Protein AF-A0A2D4LQT6-F1 (afdb_monomer_lite)

Sequence (122 aa):
MREKLIRLQSLYIDQFKRLQHLLKEKKRRYLHSRKVEHEAIGSSLLTGPEGLMPKERENLKRLKYLRRYRQRYGVEALLHRQLKERRMLATEGAGQQAHTTRSSQRCLAFVDDVRCSNQSLP

Secondary structure (DSSP, 8-state):
-HHHHHHHHHHHHHHHHHHHHHHHHHHHHHHHHHHHHHHHH-HHHHSGGGGS-HHHHHHHHHHHHHHHTT---THHHHHHHHHHHHHHHHHTT--S-SSSS-S--B---EETTEEP-SBPP-

InterPro domains:
  IPR026316 KAT8 regulatory NSL complex subunit 2 [PTHR13453] (1-122)

pLDDT: mean 76.96, std 15.35, range [47.66, 98.12]

Structure (mmCIF, N/CA/C/O backbone):
data_AF-A0A2D4LQT6-F1
#
_entry.id   AF-A0A2D4LQT6-F1
#
loop_
_atom_site.group_PDB
_atom_site.id
_atom_site.type_symbol
_atom_site.label_atom_id
_atom_site.label_alt_id
_atom_site.label_comp_id
_atom_site.label_asym_id
_atom_site.label_entity_id
_atom_site.label_seq_id
_atom_site.pdbx_PDB_ins_code
_atom_site.Cartn_x
_atom_site.Cartn_y
_atom_site.Cartn_z
_atom_site.occupancy
_atom_site.B_iso_or_equiv
_atom_site.auth_seq_id
_atom_site.auth_comp_id
_atom_site.auth_asym_id
_atom_site.auth_atom_id
_atom_site.pdbx_PDB_model_num
ATOM 1 N N . MET A 1 1 ? -33.691 6.633 46.416 1.00 70.19 1 MET A N 1
ATOM 2 C CA . MET A 1 1 ? -32.878 7.601 45.630 1.00 70.19 1 MET A CA 1
ATOM 3 C C . MET A 1 1 ? -31.511 7.029 45.236 1.00 70.19 1 MET A C 1
ATOM 5 O O . MET A 1 1 ? -31.153 7.102 44.068 1.00 70.19 1 MET A O 1
ATOM 9 N N . ARG A 1 2 ? -30.794 6.387 46.171 1.00 85.62 2 ARG A N 1
ATOM 10 C CA . ARG A 1 2 ? -29.467 5.771 45.973 1.00 85.62 2 ARG A CA 1
ATOM 11 C C . ARG A 1 2 ? -29.396 4.734 44.838 1.00 85.62 2 ARG A C 1
ATOM 13 O O . ARG A 1 2 ? -28.500 4.799 44.010 1.00 85.62 2 ARG A O 1
ATOM 20 N N . GLU A 1 3 ? -30.383 3.846 44.737 1.00 91.25 3 GLU A N 1
ATOM 21 C CA . GLU A 1 3 ? -30.443 2.812 43.685 1.00 91.25 3 GLU A CA 1
ATOM 22 C C . GLU A 1 3 ? -30.598 3.383 42.272 1.00 91.25 3 GLU A C 1
ATOM 24 O O . GLU A 1 3 ? -29.981 2.889 41.332 1.00 91.25 3 GLU A O 1
ATOM 29 N N . LYS A 1 4 ? -31.381 4.461 42.112 1.00 92.44 4 LYS A N 1
ATOM 30 C CA . LYS A 1 4 ? -31.547 5.139 40.816 1.00 92.44 4 LYS A CA 1
ATOM 31 C C . LYS A 1 4 ? -30.219 5.731 40.333 1.00 92.44 4 LYS A C 1
ATOM 33 O O . LYS A 1 4 ? -29.911 5.649 39.148 1.00 92.44 4 LYS A O 1
ATOM 38 N N . LEU A 1 5 ? -29.419 6.266 41.257 1.00 94.88 5 LEU A N 1
ATOM 39 C CA . LEU A 1 5 ? -28.095 6.815 40.965 1.00 94.88 5 LEU A CA 1
ATOM 40 C C . LEU A 1 5 ? -27.098 5.715 40.566 1.00 94.88 5 LEU A C 1
ATOM 42 O O . LEU A 1 5 ? -26.402 5.852 39.565 1.00 94.88 5 LEU A O 1
ATOM 46 N N . ILE A 1 6 ? -27.083 4.602 41.307 1.00 94.44 6 ILE A N 1
ATOM 47 C CA . ILE A 1 6 ? -26.237 3.434 41.009 1.00 94.44 6 ILE A CA 1
ATOM 48 C C . ILE A 1 6 ? -26.592 2.855 39.634 1.00 94.44 6 ILE A C 1
ATOM 50 O O . ILE A 1 6 ? -25.709 2.570 38.827 1.00 94.44 6 ILE A O 1
ATOM 54 N N . ARG A 1 7 ? -27.889 2.745 39.324 1.00 95.75 7 ARG A N 1
ATOM 55 C CA . ARG A 1 7 ? -28.357 2.268 38.020 1.00 95.75 7 ARG A CA 1
ATOM 56 C C . ARG A 1 7 ? -27.907 3.191 36.888 1.00 95.75 7 ARG A C 1
ATOM 58 O O . ARG A 1 7 ? -27.397 2.704 35.883 1.00 95.75 7 ARG A O 1
ATOM 65 N N . LEU A 1 8 ? -28.013 4.507 37.064 1.00 95.94 8 LEU A N 1
ATOM 66 C CA . LEU A 1 8 ? -27.518 5.471 36.081 1.00 95.94 8 LEU A CA 1
ATOM 67 C C . LEU A 1 8 ? -26.000 5.349 35.867 1.00 95.94 8 LEU A C 1
ATOM 69 O O . LEU A 1 8 ? -25.547 5.302 34.725 1.00 95.94 8 LEU A O 1
ATOM 73 N N . GLN A 1 9 ? -25.223 5.235 36.948 1.00 95.94 9 GLN A N 1
ATOM 74 C CA . GLN A 1 9 ? -23.774 5.032 36.872 1.00 95.94 9 GLN A CA 1
ATOM 75 C C . GLN A 1 9 ? -23.417 3.743 36.123 1.00 95.94 9 GLN A C 1
ATOM 77 O O . GLN A 1 9 ? -22.560 3.772 35.242 1.00 95.94 9 GLN A O 1
ATOM 82 N N . SER A 1 10 ? -24.102 2.631 36.413 1.00 96.44 10 SER A N 1
ATOM 83 C CA . SER A 1 10 ? -23.868 1.355 35.725 1.00 96.44 10 SER A CA 1
ATOM 84 C C . SER A 1 10 ? -24.138 1.443 34.218 1.00 96.44 10 SER A C 1
ATOM 86 O O . SER A 1 10 ? -23.296 1.030 33.423 1.00 96.44 10 SER A O 1
ATOM 88 N N . LEU A 1 11 ? -25.236 2.095 33.814 1.00 96.69 11 LEU A N 1
ATOM 89 C CA . LEU A 1 11 ? -25.561 2.316 32.403 1.00 96.69 11 LEU A CA 1
ATOM 90 C C . LEU A 1 11 ? -24.488 3.152 31.697 1.00 96.69 11 LEU A C 1
ATOM 92 O O . LEU A 1 11 ? -24.121 2.854 30.562 1.00 96.69 11 LEU A O 1
ATOM 96 N N . TYR A 1 12 ? -23.958 4.177 32.366 1.00 97.19 12 TYR A N 1
ATOM 97 C CA . TYR A 1 12 ? -22.908 5.024 31.801 1.00 97.19 12 TYR A CA 1
ATOM 98 C C . TYR A 1 12 ? -21.585 4.266 31.628 1.00 97.19 12 TYR A C 1
ATOM 100 O O . TYR A 1 12 ? -20.928 4.372 30.590 1.00 97.19 12 TYR A O 1
ATOM 108 N N . ILE A 1 13 ? -21.223 3.441 32.616 1.00 97.19 13 ILE A N 1
ATOM 109 C CA . ILE A 1 13 ? -20.056 2.554 32.546 1.00 97.19 13 ILE A CA 1
ATOM 110 C C . ILE A 1 13 ? -20.192 1.588 31.363 1.00 97.19 13 ILE A C 1
ATOM 112 O O . ILE A 1 13 ? -19.234 1.396 30.611 1.00 97.19 13 ILE A O 1
ATOM 116 N N . ASP A 1 14 ? -21.373 1.012 31.154 1.00 97.88 14 ASP A N 1
ATOM 117 C CA . ASP A 1 14 ? -21.605 0.070 30.060 1.00 97.88 14 ASP A CA 1
ATOM 118 C C . ASP A 1 14 ? -21.591 0.751 28.686 1.00 97.88 14 ASP A C 1
ATOM 120 O O . ASP A 1 14 ? -21.011 0.210 27.737 1.00 97.88 14 ASP A O 1
ATOM 124 N N . GLN A 1 15 ? -22.119 1.975 28.573 1.00 97.56 15 GLN A N 1
ATOM 125 C CA . GLN A 1 15 ? -21.966 2.772 27.353 1.00 97.56 15 GLN A CA 1
ATOM 126 C C . GLN A 1 15 ? -20.494 3.059 27.039 1.00 97.56 15 GLN A C 1
ATOM 128 O O . GLN A 1 15 ? -20.066 2.897 25.891 1.00 97.56 15 GLN A O 1
ATOM 133 N N . PHE A 1 16 ? -19.698 3.423 28.046 1.00 97.44 16 PHE A N 1
ATOM 134 C CA . PHE A 1 16 ? -18.272 3.679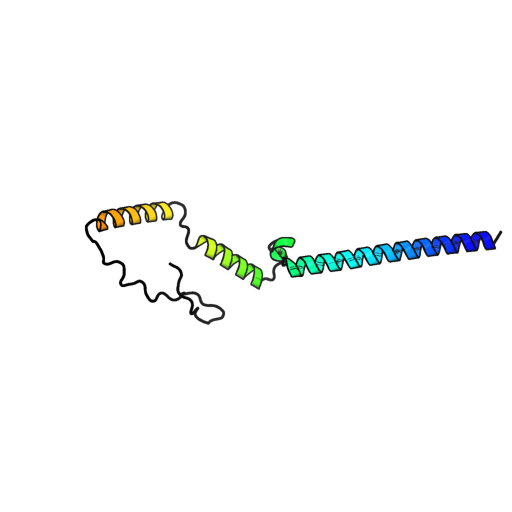 27.864 1.00 97.44 16 PHE A CA 1
ATOM 135 C C . PHE A 1 16 ? -17.507 2.414 27.446 1.00 97.44 16 PHE A C 1
ATOM 137 O O . PHE A 1 16 ? -16.733 2.448 26.486 1.00 97.44 16 PHE A O 1
ATOM 144 N N . LYS A 1 17 ? -17.777 1.267 28.087 1.00 98.00 17 LYS A N 1
ATOM 145 C CA . LYS A 1 17 ? -17.207 -0.035 27.692 1.00 98.00 17 LYS A CA 1
ATOM 146 C C . LYS A 1 17 ? -17.555 -0.389 26.245 1.00 98.00 17 LYS A C 1
ATOM 148 O O . LYS A 1 17 ? -16.681 -0.829 25.493 1.00 98.00 17 LYS A O 1
ATOM 153 N N . ARG A 1 18 ? -18.805 -0.156 25.827 1.00 97.69 18 ARG A N 1
ATOM 154 C CA . ARG A 1 18 ? -19.247 -0.376 24.442 1.00 97.69 18 ARG A CA 1
ATOM 155 C C . ARG A 1 18 ? -18.495 0.520 23.463 1.00 97.69 18 ARG A C 1
ATOM 157 O O . ARG A 1 18 ? -18.027 0.036 22.433 1.00 97.69 18 ARG A O 1
ATOM 164 N N . LEU A 1 19 ? -18.338 1.804 23.783 1.00 97.81 19 LEU A N 1
ATOM 165 C CA . LEU A 1 19 ? -17.577 2.736 22.953 1.00 97.81 19 LEU A CA 1
ATOM 166 C C . LEU A 1 19 ? -16.114 2.292 22.820 1.00 97.81 19 LEU A C 1
ATOM 168 O O . LEU A 1 19 ? -15.573 2.241 21.715 1.00 97.81 19 LEU A O 1
ATOM 172 N N . GLN A 1 20 ? -15.491 1.893 23.928 1.00 97.94 20 GLN A N 1
ATOM 173 C CA . GLN A 1 20 ? -14.120 1.397 23.935 1.00 97.94 20 GLN A CA 1
ATOM 174 C C . GLN A 1 20 ? -13.962 0.133 23.075 1.00 97.94 20 GLN A C 1
ATOM 176 O O . GLN A 1 20 ? -12.986 0.018 22.328 1.00 97.94 20 GLN A O 1
ATOM 181 N N . HIS A 1 21 ? -14.921 -0.797 23.141 1.00 98.12 21 HIS A N 1
ATOM 182 C CA . HIS A 1 21 ? -14.946 -1.982 22.2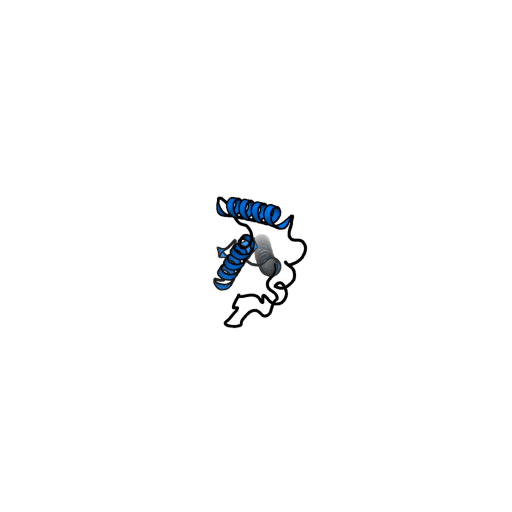84 1.00 98.12 21 HIS A CA 1
ATOM 183 C C . HIS A 1 21 ? -15.004 -1.597 20.801 1.00 98.12 21 HIS A C 1
ATOM 185 O O . HIS A 1 21 ? -14.153 -2.031 20.024 1.00 98.12 21 HIS A O 1
ATOM 191 N N . LEU A 1 22 ? -15.942 -0.722 20.420 1.00 98.12 22 LEU A N 1
ATOM 192 C CA . LEU A 1 22 ? -16.101 -0.259 19.038 1.00 98.12 22 LEU A CA 1
ATOM 193 C C . LEU A 1 22 ? -14.823 0.387 18.491 1.00 98.12 22 LEU A C 1
ATOM 195 O O . LEU A 1 22 ? -14.427 0.106 17.360 1.00 98.12 22 LEU A O 1
ATOM 199 N N . LEU A 1 23 ? -14.147 1.219 19.287 1.00 98.00 23 LEU A N 1
ATOM 200 C CA . LEU A 1 23 ? -12.893 1.857 18.880 1.00 98.00 23 LEU A CA 1
ATOM 201 C C . LEU A 1 23 ? -11.753 0.841 18.721 1.00 98.00 23 LEU A C 1
ATOM 203 O O . LEU A 1 23 ? -11.023 0.889 17.727 1.00 98.00 23 LEU A O 1
ATOM 207 N N . LYS A 1 24 ? -11.619 -0.118 19.647 1.00 98.00 24 LYS A N 1
ATOM 208 C CA . LYS A 1 24 ? -10.633 -1.210 19.535 1.00 98.00 24 LYS A CA 1
ATOM 209 C C . LYS A 1 24 ? -10.877 -2.064 18.294 1.00 98.00 24 LYS A C 1
ATOM 211 O O . LYS A 1 24 ? -9.927 -2.479 17.632 1.00 98.00 24 LYS A O 1
ATOM 216 N N . GLU A 1 25 ? -12.136 -2.328 17.972 1.00 98.00 25 GLU A N 1
ATOM 217 C CA . GLU A 1 25 ? -12.508 -3.136 16.819 1.00 98.00 25 GLU A CA 1
ATOM 218 C C . GLU A 1 25 ? -12.276 -2.400 15.497 1.00 98.00 25 GLU A C 1
ATOM 220 O O . GLU A 1 25 ? -11.671 -2.970 14.589 1.00 98.00 25 GLU A O 1
ATOM 225 N N . LYS A 1 26 ? -12.647 -1.114 15.412 1.00 97.44 26 LYS A N 1
ATOM 226 C CA . LYS A 1 26 ? -12.317 -0.256 14.263 1.00 97.44 26 LYS A CA 1
ATOM 227 C C . LYS A 1 26 ? -10.806 -0.173 14.041 1.00 97.44 26 LYS A C 1
ATOM 229 O O . LYS A 1 26 ? -10.355 -0.343 12.912 1.00 97.44 26 LYS A O 1
ATOM 234 N N . LYS A 1 27 ? -10.016 0.003 15.110 1.00 96.81 27 LYS A N 1
ATOM 235 C CA . LYS A 1 27 ? -8.545 -0.010 15.033 1.00 96.81 27 LYS A CA 1
ATOM 236 C C . LYS A 1 27 ? -8.017 -1.348 14.512 1.00 96.81 27 LYS A C 1
ATOM 238 O O . LYS A 1 27 ? -7.165 -1.350 13.628 1.00 96.81 27 LYS A O 1
ATOM 243 N N . ARG A 1 28 ? -8.516 -2.478 15.034 1.00 97.06 28 ARG A N 1
ATOM 244 C CA . ARG A 1 28 ? -8.125 -3.819 14.559 1.00 97.06 28 ARG A CA 1
ATOM 245 C C . ARG A 1 28 ? -8.417 -3.997 13.073 1.00 97.06 28 ARG A C 1
ATOM 247 O O . ARG A 1 28 ? -7.518 -4.394 12.340 1.00 97.06 28 ARG A O 1
ATOM 254 N N . ARG A 1 29 ? -9.637 -3.667 12.636 1.00 96.75 29 ARG A N 1
ATOM 255 C CA . ARG A 1 29 ? -10.041 -3.765 11.227 1.00 96.75 29 ARG A CA 1
ATOM 256 C C . ARG A 1 29 ? -9.161 -2.901 10.331 1.00 96.75 29 ARG A C 1
ATOM 258 O O . ARG A 1 29 ? -8.624 -3.415 9.365 1.00 96.75 29 ARG A O 1
ATOM 265 N N . TYR A 1 30 ? -8.930 -1.642 10.705 1.00 94.88 30 TYR A N 1
ATOM 266 C CA . TYR A 1 30 ? -8.057 -0.741 9.952 1.00 94.88 30 TYR A CA 1
ATOM 267 C C . TYR A 1 30 ? -6.635 -1.292 9.791 1.00 94.88 30 TYR A C 1
ATOM 269 O O . TYR A 1 30 ? -6.106 -1.326 8.685 1.00 94.88 30 TYR A O 1
ATOM 277 N N . LEU A 1 31 ? -6.016 -1.760 10.880 1.00 93.56 31 LEU A N 1
ATOM 278 C CA . LEU A 1 31 ? -4.663 -2.315 10.818 1.00 93.56 31 LEU A CA 1
ATOM 279 C C . LEU A 1 31 ? -4.600 -3.585 9.967 1.00 93.56 31 LEU A C 1
ATOM 281 O O . LEU A 1 31 ? -3.621 -3.778 9.251 1.00 93.56 31 LEU A O 1
ATOM 285 N N . HIS A 1 32 ? -5.632 -4.428 10.034 1.00 93.56 32 HIS A N 1
ATOM 286 C CA . HIS A 1 32 ? -5.719 -5.625 9.210 1.00 93.56 32 HIS A CA 1
ATOM 287 C C . HIS A 1 32 ? -5.880 -5.276 7.727 1.00 93.56 32 HIS A C 1
ATOM 289 O O . HIS A 1 32 ? -5.071 -5.729 6.926 1.00 93.56 32 HIS A O 1
ATOM 295 N N . SER A 1 33 ? -6.833 -4.409 7.372 1.00 87.75 33 SER A N 1
ATOM 296 C CA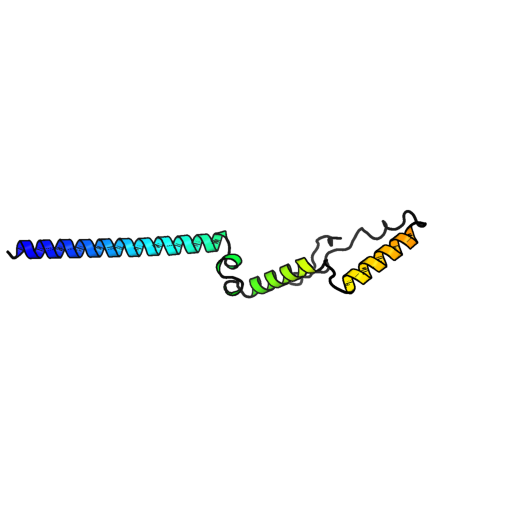 . SER A 1 33 ? -7.016 -3.930 5.996 1.00 87.75 33 SER A CA 1
ATOM 297 C C . SER A 1 33 ? -5.743 -3.289 5.448 1.00 87.75 33 SER A C 1
ATOM 299 O O . SER A 1 33 ? -5.297 -3.661 4.372 1.00 87.75 33 SER A O 1
ATOM 301 N N . ARG A 1 34 ? -5.080 -2.425 6.229 1.00 84.94 34 ARG A N 1
ATOM 302 C CA . ARG A 1 34 ? -3.808 -1.805 5.836 1.00 84.94 34 ARG A CA 1
ATOM 303 C C . ARG A 1 34 ? -2.704 -2.838 5.598 1.00 84.94 34 ARG A C 1
ATOM 305 O O . ARG A 1 34 ? -1.892 -2.669 4.696 1.00 84.94 34 ARG A O 1
ATOM 312 N N . LYS A 1 35 ? -2.644 -3.896 6.415 1.00 85.19 35 LYS A N 1
ATOM 313 C CA . LYS A 1 35 ? -1.678 -4.989 6.232 1.00 85.19 35 LYS A CA 1
ATOM 314 C C . LYS A 1 35 ? -1.971 -5.770 4.951 1.00 85.19 35 LYS A C 1
ATOM 316 O O . LYS A 1 35 ? -1.049 -6.012 4.188 1.00 85.19 35 LYS A O 1
ATOM 321 N N . VAL A 1 36 ? -3.238 -6.104 4.705 1.00 84.88 36 VAL A N 1
ATOM 322 C CA . VAL A 1 36 ? -3.676 -6.821 3.498 1.00 84.88 36 VAL A CA 1
ATOM 323 C C . VAL A 1 36 ? -3.406 -5.997 2.239 1.00 84.88 36 VAL A C 1
ATOM 325 O O . VAL A 1 36 ? -2.852 -6.527 1.286 1.00 84.88 36 VAL A O 1
ATOM 328 N N . GLU A 1 37 ? -3.720 -4.700 2.233 1.00 79.56 37 GLU A N 1
ATOM 329 C CA . GLU A 1 37 ? -3.397 -3.800 1.115 1.00 79.56 37 GLU A CA 1
ATOM 330 C C . GLU A 1 37 ? -1.890 -3.751 0.850 1.00 79.56 37 GLU A C 1
ATOM 332 O O . GLU A 1 37 ? -1.447 -3.828 -0.295 1.00 79.56 37 GLU A O 1
ATOM 337 N N . HIS A 1 38 ? -1.094 -3.678 1.916 1.00 76.38 38 HIS A N 1
ATOM 338 C CA . HIS A 1 38 ? 0.358 -3.676 1.821 1.00 76.38 38 HIS A CA 1
ATOM 339 C C . HIS A 1 38 ? 0.927 -5.012 1.312 1.00 76.38 38 HIS A C 1
ATOM 341 O O . HIS A 1 38 ? 1.891 -5.009 0.553 1.00 76.38 38 HIS A O 1
ATOM 347 N N . GLU A 1 39 ? 0.344 -6.149 1.702 1.00 76.31 39 GLU A N 1
ATOM 348 C CA . GLU A 1 39 ? 0.715 -7.483 1.208 1.00 76.31 39 GLU A CA 1
ATOM 349 C C . GLU A 1 39 ? 0.274 -7.709 -0.248 1.00 76.31 39 GLU A C 1
ATOM 351 O O . GLU A 1 39 ? 1.023 -8.290 -1.027 1.00 76.31 39 GLU A O 1
ATOM 356 N N . ALA A 1 40 ? -0.912 -7.229 -0.634 1.00 73.31 40 ALA A N 1
ATOM 357 C CA . ALA A 1 40 ? -1.494 -7.462 -1.955 1.00 73.31 40 ALA A CA 1
ATOM 358 C C . ALA A 1 40 ? -0.922 -6.544 -3.047 1.00 73.31 40 ALA A C 1
ATOM 360 O O . ALA A 1 40 ? -0.701 -6.982 -4.173 1.00 73.31 40 ALA A O 1
ATOM 361 N N . ILE A 1 41 ? -0.706 -5.264 -2.731 1.00 66.56 41 ILE A N 1
ATOM 362 C CA . ILE A 1 41 ? -0.276 -4.239 -3.698 1.00 66.56 41 ILE A CA 1
ATOM 363 C C . ILE A 1 41 ? 1.244 -3.988 -3.591 1.00 66.56 41 ILE A C 1
ATOM 365 O O . ILE A 1 41 ? 1.875 -3.498 -4.531 1.00 66.56 41 ILE A O 1
ATOM 369 N N . GLY A 1 42 ? 1.858 -4.376 -2.469 1.00 61.38 42 GLY A N 1
ATOM 370 C CA . GLY A 1 42 ? 3.265 -4.134 -2.164 1.00 61.38 42 GLY A CA 1
ATOM 371 C C . GLY A 1 42 ? 3.532 -2.702 -1.686 1.00 61.38 42 GLY A C 1
ATOM 372 O O . GLY A 1 42 ? 2.884 -1.739 -2.107 1.00 61.38 42 GLY A O 1
ATOM 373 N N . SER A 1 43 ? 4.550 -2.529 -0.834 1.00 56.91 43 SER A N 1
ATOM 374 C CA . SER A 1 43 ? 4.966 -1.230 -0.263 1.00 56.91 43 SER A CA 1
ATOM 375 C C . SER A 1 43 ? 5.245 -0.152 -1.313 1.00 56.91 43 SER A C 1
ATOM 377 O O . SER A 1 43 ? 5.115 1.041 -1.041 1.00 56.91 43 SER A O 1
ATOM 379 N N . SER A 1 44 ? 5.626 -0.576 -2.523 1.00 54.03 44 SER A N 1
ATOM 380 C CA . SER A 1 44 ? 6.082 0.296 -3.606 1.00 54.03 44 SER A CA 1
ATOM 381 C C . SER A 1 44 ? 5.021 1.258 -4.137 1.00 54.03 44 SER A C 1
ATOM 383 O O . SER A 1 44 ? 5.385 2.326 -4.631 1.00 54.03 44 SER A O 1
ATOM 385 N N . LEU A 1 45 ? 3.744 0.866 -4.124 1.00 54.59 45 LEU A N 1
ATOM 386 C CA . LEU A 1 45 ? 2.652 1.657 -4.704 1.00 54.59 45 LEU A CA 1
ATOM 387 C C . LEU A 1 45 ? 1.936 2.516 -3.656 1.00 54.59 45 LEU A C 1
ATOM 389 O O . LEU A 1 45 ? 1.418 3.571 -4.005 1.00 54.59 45 LEU A O 1
ATOM 393 N N . LEU A 1 46 ? 1.946 2.097 -2.385 1.00 51.41 46 LEU A N 1
ATOM 394 C CA . LEU A 1 46 ? 1.207 2.761 -1.305 1.00 51.41 46 LEU A CA 1
ATOM 395 C C . LEU A 1 46 ? 2.032 3.829 -0.560 1.00 51.41 46 LEU A C 1
ATOM 397 O O . LEU A 1 46 ? 1.468 4.808 -0.083 1.00 51.41 46 LEU A O 1
ATOM 401 N N . THR A 1 47 ? 3.361 3.672 -0.486 1.00 56.91 47 THR A N 1
ATOM 402 C CA . THR A 1 47 ? 4.259 4.552 0.301 1.00 56.91 47 THR A CA 1
ATOM 403 C C . THR A 1 47 ? 5.287 5.286 -0.574 1.00 56.91 47 THR A C 1
ATOM 405 O O . THR A 1 47 ? 6.171 5.986 -0.081 1.00 56.91 47 THR A O 1
ATOM 408 N N . GLY A 1 48 ? 5.217 5.115 -1.896 1.00 58.94 48 GLY A N 1
ATOM 409 C CA . GLY A 1 48 ? 6.268 5.577 -2.798 1.00 58.94 48 GLY A CA 1
ATOM 410 C C . GLY A 1 48 ? 7.620 4.891 -2.521 1.00 58.94 48 GLY A C 1
ATOM 411 O O . GLY A 1 48 ? 7.691 3.889 -1.805 1.00 58.94 48 GLY A O 1
ATOM 412 N N . PRO A 1 49 ? 8.728 5.398 -3.089 1.00 58.34 49 PRO A N 1
ATOM 413 C CA . PRO A 1 49 ? 10.039 4.762 -2.962 1.00 58.34 49 PRO A CA 1
ATOM 414 C C . PRO A 1 49 ? 10.571 4.707 -1.521 1.00 58.34 49 PRO A C 1
ATOM 416 O O . PRO A 1 49 ? 11.513 3.961 -1.269 1.00 58.34 49 PRO A O 1
ATOM 419 N N . GLU A 1 50 ? 9.985 5.449 -0.577 1.00 59.50 50 GLU A N 1
ATOM 420 C CA . GLU A 1 50 ? 10.419 5.451 0.822 1.00 59.50 50 GLU A CA 1
ATOM 421 C C . GLU A 1 50 ? 10.026 4.182 1.592 1.00 59.50 50 GLU A C 1
ATOM 423 O O . GLU A 1 50 ? 10.769 3.758 2.475 1.00 59.50 50 GLU A O 1
ATOM 428 N N . GLY A 1 51 ? 8.936 3.510 1.212 1.00 59.62 51 GLY A N 1
ATOM 429 C CA . GLY A 1 51 ? 8.510 2.252 1.844 1.00 59.62 51 GLY A CA 1
ATOM 430 C C . GLY A 1 51 ? 9.242 1.002 1.353 1.00 59.62 51 GLY A C 1
ATOM 431 O O . GLY A 1 51 ? 8.997 -0.082 1.868 1.00 59.62 51 GLY A O 1
ATOM 432 N N . LEU A 1 52 ? 10.108 1.137 0.347 1.00 62.84 52 LEU A N 1
ATOM 433 C CA . LEU A 1 52 ? 10.860 0.027 -0.232 1.00 62.84 52 LEU A CA 1
ATOM 434 C C . LEU A 1 52 ? 12.120 -0.272 0.580 1.00 62.84 52 LEU A C 1
ATOM 436 O O . LEU A 1 52 ? 12.864 0.653 0.933 1.00 62.84 52 LEU A O 1
ATOM 440 N N . MET A 1 53 ? 12.420 -1.558 0.764 1.00 69.25 53 MET A N 1
ATOM 441 C CA . MET A 1 53 ? 13.718 -2.005 1.268 1.00 69.25 53 MET A CA 1
ATOM 442 C C . MET A 1 53 ? 14.840 -1.519 0.330 1.00 69.25 53 MET A C 1
ATOM 444 O O . MET A 1 53 ? 14.624 -1.397 -0.879 1.00 69.25 53 MET A O 1
ATOM 448 N N . PRO A 1 54 ? 16.065 -1.267 0.824 1.00 73.69 54 PRO A N 1
ATOM 449 C CA . PRO A 1 54 ? 17.160 -0.742 -0.001 1.00 73.69 54 PRO A CA 1
ATOM 450 C C . PRO A 1 54 ? 17.438 -1.601 -1.249 1.00 73.69 54 PRO A C 1
ATOM 452 O O . PRO A 1 54 ? 17.593 -1.062 -2.344 1.00 73.69 54 PRO A O 1
ATOM 455 N N . LYS A 1 55 ? 17.360 -2.935 -1.120 1.00 75.94 55 LYS A N 1
ATOM 456 C CA . LYS A 1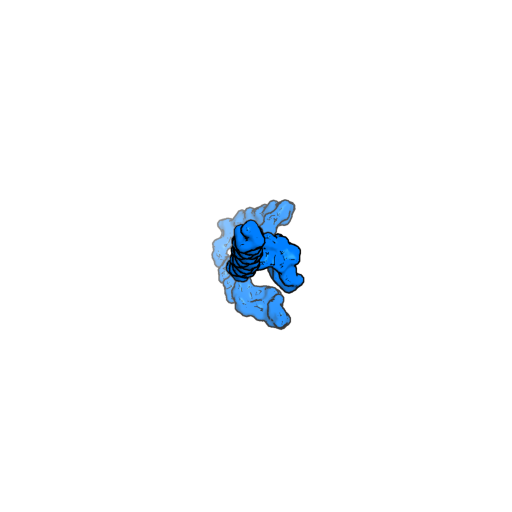 55 ? 17.476 -3.881 -2.245 1.00 75.94 55 LYS A CA 1
ATOM 457 C C . LYS A 1 55 ? 16.360 -3.706 -3.286 1.00 75.94 55 LYS A C 1
ATOM 459 O O . LYS A 1 55 ? 16.603 -3.761 -4.489 1.00 75.94 55 LYS A O 1
ATOM 464 N N . GLU A 1 56 ? 15.132 -3.456 -2.842 1.00 70.81 56 GLU A N 1
ATOM 465 C CA . GLU A 1 56 ? 13.984 -3.236 -3.728 1.00 70.81 56 GLU A CA 1
ATOM 466 C C . GLU A 1 56 ? 14.080 -1.887 -4.449 1.00 70.81 56 GLU A C 1
ATOM 468 O O . GLU A 1 56 ? 13.750 -1.798 -5.633 1.00 70.81 56 GLU A O 1
ATOM 473 N N . ARG A 1 57 ? 14.610 -0.851 -3.781 1.00 74.38 57 ARG A N 1
ATOM 474 C CA . ARG A 1 57 ? 14.900 0.449 -4.408 1.00 74.38 57 ARG A CA 1
ATOM 475 C C . ARG A 1 57 ? 15.924 0.311 -5.529 1.00 74.38 57 ARG A C 1
ATOM 477 O O . ARG A 1 57 ? 15.719 0.861 -6.613 1.00 74.38 57 ARG A O 1
ATOM 484 N N . GLU A 1 58 ? 17.004 -0.430 -5.297 1.00 79.81 58 GLU A N 1
ATOM 485 C CA . GLU A 1 58 ? 18.022 -0.694 -6.318 1.00 79.81 58 GLU A CA 1
ATOM 486 C C . GLU A 1 58 ? 17.460 -1.486 -7.498 1.00 79.81 58 GLU A C 1
ATOM 488 O O . GLU A 1 58 ? 17.680 -1.109 -8.652 1.00 79.81 58 GLU A O 1
ATOM 493 N N . ASN A 1 59 ? 16.669 -2.526 -7.231 1.00 77.62 59 ASN A N 1
ATOM 494 C CA . ASN A 1 59 ? 16.008 -3.313 -8.270 1.00 77.62 59 ASN A CA 1
ATOM 495 C C . ASN A 1 59 ? 15.045 -2.460 -9.108 1.00 77.62 59 ASN A C 1
ATOM 497 O O . ASN A 1 59 ? 15.076 -2.512 -10.339 1.00 77.62 59 ASN A O 1
ATOM 501 N N . LEU A 1 60 ? 14.247 -1.605 -8.466 1.00 76.81 60 LEU A N 1
ATOM 502 C CA . LEU A 1 60 ? 13.345 -0.679 -9.149 1.00 76.81 60 LEU A CA 1
ATOM 503 C C . LEU A 1 60 ? 14.115 0.350 -9.989 1.00 76.81 60 LEU A C 1
ATOM 505 O O . LEU A 1 60 ? 13.704 0.679 -11.105 1.00 76.81 60 LEU A O 1
ATOM 509 N N . LYS A 1 61 ? 15.262 0.829 -9.496 1.00 79.31 61 LYS A N 1
ATOM 510 C CA . LYS A 1 61 ? 16.159 1.718 -10.243 1.00 79.31 61 LYS A CA 1
ATOM 511 C C . LYS A 1 61 ? 16.731 1.013 -11.480 1.00 79.31 61 LYS A C 1
ATOM 513 O O . LYS A 1 61 ? 16.668 1.575 -12.574 1.00 79.31 61 LYS A O 1
ATOM 518 N N . ARG A 1 62 ? 17.201 -0.234 -11.342 1.00 80.00 62 ARG A N 1
ATOM 519 C CA . ARG A 1 62 ? 17.676 -1.077 -12.458 1.00 80.00 62 ARG A CA 1
ATOM 520 C C . ARG A 1 62 ? 16.579 -1.294 -13.504 1.00 80.00 62 ARG A C 1
ATOM 522 O O . ARG A 1 62 ? 16.818 -1.054 -14.684 1.00 80.00 62 ARG A O 1
ATOM 529 N N . LEU A 1 63 ? 15.359 -1.639 -13.086 1.00 76.31 63 LEU A N 1
ATOM 530 C CA . LEU A 1 63 ? 14.210 -1.803 -13.987 1.00 76.31 63 LEU A CA 1
ATOM 531 C C . LEU A 1 63 ? 13.855 -0.507 -14.735 1.00 76.31 63 LEU A C 1
ATOM 533 O O . LEU A 1 63 ? 13.599 -0.538 -15.940 1.00 76.31 63 LEU A O 1
ATOM 537 N N . LYS A 1 64 ? 13.891 0.650 -14.058 1.00 76.69 64 LYS A N 1
ATOM 538 C CA . LYS A 1 64 ? 13.672 1.959 -14.698 1.00 76.69 64 LYS A CA 1
ATOM 539 C C . LYS A 1 64 ? 14.730 2.275 -15.758 1.00 76.69 64 LYS A C 1
ATOM 541 O O . LYS A 1 64 ? 14.371 2.789 -16.819 1.00 76.69 64 LYS A O 1
ATOM 546 N N . TYR A 1 65 ? 16.001 1.956 -15.505 1.00 74.69 65 TYR A N 1
ATOM 547 C CA . TYR A 1 65 ? 17.059 2.106 -16.508 1.00 74.69 65 TYR A CA 1
ATOM 548 C C . TYR A 1 65 ? 16.869 1.152 -17.690 1.00 74.69 65 TYR A C 1
ATOM 550 O O . TYR A 1 65 ? 16.954 1.587 -18.836 1.00 74.69 65 TYR A O 1
ATOM 558 N N . LEU A 1 66 ? 16.524 -0.114 -17.435 1.00 74.19 66 LEU A N 1
ATOM 559 C CA . LEU A 1 66 ? 16.274 -1.106 -18.485 1.00 74.19 66 LEU A CA 1
ATOM 560 C C . LEU A 1 66 ? 15.099 -0.721 -19.392 1.00 74.19 66 LEU A C 1
ATOM 562 O O . LEU A 1 66 ? 15.171 -0.930 -20.600 1.00 74.19 66 LEU A O 1
ATOM 566 N N . ARG A 1 67 ? 14.059 -0.071 -18.850 1.00 69.69 67 ARG A N 1
ATOM 567 C CA . ARG A 1 67 ? 12.946 0.458 -19.656 1.00 69.69 67 ARG A CA 1
ATOM 568 C C . ARG A 1 67 ? 13.408 1.503 -20.681 1.00 69.69 67 ARG A C 1
ATOM 570 O O . ARG A 1 67 ? 12.831 1.587 -21.759 1.00 69.69 67 ARG A O 1
ATOM 577 N N . ARG A 1 68 ? 14.441 2.287 -20.354 1.00 63.66 68 ARG A N 1
ATOM 578 C CA . ARG A 1 68 ? 15.006 3.339 -21.220 1.00 63.66 68 ARG A CA 1
ATOM 579 C C . ARG A 1 68 ? 16.174 2.862 -22.081 1.00 63.66 68 ARG A C 1
ATOM 581 O O . ARG A 1 68 ? 16.493 3.527 -23.054 1.00 63.66 68 ARG A O 1
ATOM 588 N N . TYR A 1 69 ? 16.772 1.715 -21.765 1.00 64.75 69 TYR A N 1
ATOM 589 C CA . TYR A 1 69 ? 18.011 1.216 -22.372 1.00 64.75 69 TYR A CA 1
ATOM 590 C C . TYR A 1 69 ? 17.976 1.118 -23.908 1.00 64.75 69 TYR A C 1
ATOM 592 O O . TYR A 1 69 ? 18.997 1.286 -24.565 1.00 64.75 69 TYR A O 1
ATOM 600 N N . ARG A 1 70 ? 16.799 0.881 -24.499 1.00 63.47 70 ARG A N 1
ATOM 601 C CA . ARG A 1 70 ? 16.631 0.786 -25.961 1.00 63.47 70 ARG A CA 1
ATOM 602 C C . ARG A 1 70 ? 16.187 2.070 -26.640 1.00 63.47 70 ARG A C 1
ATOM 604 O O . ARG A 1 70 ? 16.292 2.174 -27.861 1.00 63.47 70 ARG A O 1
ATOM 611 N N . GLN A 1 71 ? 15.656 3.021 -25.882 1.00 68.44 71 GLN A N 1
ATOM 612 C CA . GLN A 1 71 ? 15.221 4.285 -26.451 1.00 68.44 71 GLN A CA 1
ATOM 613 C C . GLN A 1 71 ? 16.405 5.239 -26.478 1.00 68.44 71 GLN A C 1
ATOM 615 O O . GLN A 1 71 ? 16.926 5.646 -25.443 1.00 68.44 71 GLN A O 1
ATOM 620 N N . ARG A 1 72 ? 16.821 5.591 -27.692 1.00 77.56 72 ARG A N 1
ATOM 621 C CA . ARG A 1 72 ? 17.767 6.681 -27.921 1.00 77.56 72 ARG A CA 1
ATOM 622 C C . ARG A 1 72 ? 16.988 7.986 -27.877 1.00 77.56 72 ARG A C 1
ATOM 624 O O . ARG A 1 72 ? 15.886 8.056 -28.422 1.00 77.56 72 ARG A O 1
ATOM 631 N N . TYR A 1 73 ? 17.564 9.005 -27.255 1.00 78.19 73 TYR A N 1
ATOM 632 C CA . TYR A 1 73 ? 16.949 10.323 -27.115 1.00 78.19 73 TYR A CA 1
ATOM 633 C C . TYR A 1 73 ? 17.899 11.410 -27.612 1.00 78.19 73 TYR A C 1
ATOM 635 O O . TYR A 1 73 ? 19.112 11.216 -27.668 1.00 78.19 73 TYR A O 1
ATOM 643 N N . GLY A 1 74 ? 17.337 12.560 -27.985 1.00 84.44 74 GLY A N 1
ATOM 644 C CA . GLY A 1 74 ? 18.115 13.710 -28.437 1.00 84.44 74 GLY A CA 1
ATOM 645 C C . GLY A 1 74 ? 18.967 13.407 -29.673 1.00 84.44 74 GLY A C 1
ATOM 646 O O . GLY A 1 74 ? 18.526 12.731 -30.604 1.00 84.44 74 GLY A O 1
ATOM 647 N N . VAL A 1 75 ? 20.199 13.913 -29.675 1.00 87.19 75 VAL A N 1
ATOM 648 C CA . VAL A 1 75 ? 21.122 13.840 -30.819 1.00 87.19 75 VAL A CA 1
ATOM 649 C C . VAL A 1 75 ? 21.433 12.394 -31.219 1.00 87.19 75 VAL A C 1
ATOM 651 O O . VAL A 1 75 ? 21.462 12.074 -32.405 1.00 87.19 75 VAL A O 1
ATOM 654 N N . GLU A 1 76 ? 21.572 11.482 -30.255 1.00 83.38 76 GLU A N 1
ATOM 655 C CA . GLU A 1 76 ? 21.851 10.068 -30.533 1.00 83.38 76 GLU A CA 1
ATOM 656 C C . GLU A 1 76 ? 20.715 9.370 -31.293 1.00 83.38 76 GLU A C 1
ATOM 658 O O . GLU A 1 76 ? 20.958 8.469 -32.101 1.00 83.38 76 GLU A O 1
ATOM 663 N N . ALA A 1 77 ? 19.466 9.789 -31.063 1.00 87.06 77 ALA A N 1
ATOM 664 C CA . ALA A 1 77 ? 18.311 9.268 -31.786 1.00 87.06 77 ALA A CA 1
ATOM 665 C C . ALA A 1 77 ? 18.334 9.700 -33.256 1.00 87.06 77 ALA A C 1
ATOM 667 O O . ALA A 1 77 ? 18.088 8.882 -34.146 1.00 87.06 77 ALA A O 1
ATOM 668 N N . LEU A 1 78 ? 18.678 10.968 -33.502 1.00 90.31 78 LEU A N 1
ATOM 669 C CA . LEU A 1 78 ? 18.795 11.535 -34.844 1.00 90.31 78 LEU A CA 1
ATOM 670 C C . LEU A 1 78 ? 19.934 10.874 -35.623 1.00 90.31 78 LEU A C 1
ATOM 672 O O . LEU A 1 78 ? 19.714 10.402 -36.736 1.00 90.31 78 LEU A O 1
ATOM 676 N N . LEU A 1 79 ? 21.115 10.745 -35.013 1.00 91.38 79 LEU A N 1
ATOM 677 C CA . LEU A 1 79 ? 22.267 10.081 -35.629 1.00 91.38 79 LEU A CA 1
ATOM 678 C C . LEU A 1 79 ? 21.986 8.607 -35.931 1.00 91.38 79 LEU A C 1
ATOM 680 O O . LEU A 1 79 ? 22.359 8.107 -36.990 1.00 91.38 79 LEU A O 1
ATOM 684 N N . HIS A 1 80 ? 21.289 7.901 -35.036 1.00 85.94 80 HIS A N 1
ATOM 685 C CA . HIS A 1 80 ? 20.895 6.519 -35.295 1.00 85.94 80 HIS A CA 1
ATOM 686 C C . HIS A 1 80 ? 19.915 6.402 -36.462 1.00 85.94 80 HIS A C 1
ATOM 688 O O . HIS A 1 80 ? 20.052 5.496 -37.285 1.00 85.94 80 HIS A O 1
ATOM 694 N N . ARG A 1 81 ? 18.942 7.316 -36.548 1.00 86.06 81 ARG A N 1
ATOM 695 C CA . ARG A 1 81 ? 17.998 7.376 -37.666 1.00 86.06 81 ARG A CA 1
ATOM 696 C C . ARG A 1 81 ? 18.725 7.644 -38.985 1.00 86.06 81 ARG A C 1
ATOM 698 O O . ARG A 1 81 ? 18.549 6.866 -39.915 1.00 86.06 81 ARG A O 1
ATOM 705 N N . GLN A 1 82 ? 19.598 8.648 -39.029 1.00 89.75 82 GLN A N 1
ATOM 706 C CA . GLN A 1 82 ? 20.399 8.973 -40.213 1.00 89.75 82 GLN A CA 1
ATOM 707 C C . GLN A 1 82 ? 21.313 7.815 -40.629 1.00 89.75 82 GLN A C 1
ATOM 709 O O . GLN A 1 82 ? 21.403 7.479 -41.806 1.00 89.75 82 GLN A O 1
ATOM 714 N N . LEU A 1 83 ? 21.972 7.155 -39.671 1.00 87.38 83 LEU A N 1
ATOM 715 C CA . LEU A 1 83 ? 22.797 5.979 -39.948 1.00 87.38 83 LEU A CA 1
ATOM 716 C C . LEU A 1 83 ? 21.958 4.822 -40.506 1.00 87.38 83 LEU A C 1
ATOM 718 O O . LEU A 1 83 ? 22.402 4.130 -41.421 1.00 87.38 83 LEU A O 1
ATOM 722 N N . LYS A 1 84 ? 20.752 4.605 -39.968 1.00 85.38 84 LYS A N 1
ATOM 723 C CA . LYS A 1 84 ? 19.820 3.587 -40.462 1.00 85.38 84 LYS A CA 1
ATOM 724 C C . LYS A 1 84 ? 19.375 3.902 -41.890 1.00 85.38 84 LYS A C 1
ATOM 726 O O . LYS A 1 84 ? 19.436 3.012 -42.726 1.00 85.38 84 LYS A O 1
ATOM 731 N N . GLU A 1 85 ? 18.997 5.144 -42.175 1.00 86.25 85 GLU A N 1
ATOM 732 C CA . GLU A 1 85 ? 18.623 5.610 -43.518 1.00 86.25 85 GLU A CA 1
ATOM 733 C C . GLU A 1 85 ? 19.790 5.446 -44.508 1.00 86.25 85 GLU A C 1
ATOM 735 O O . GLU A 1 85 ? 19.613 4.847 -45.564 1.00 86.25 85 GLU A O 1
ATOM 740 N N . ARG A 1 86 ? 21.019 5.832 -44.130 1.00 85.62 86 ARG A N 1
ATOM 741 C CA . ARG A 1 86 ? 22.224 5.605 -44.953 1.00 85.62 86 ARG A CA 1
ATOM 742 C C . ARG A 1 86 ? 22.495 4.128 -45.224 1.00 85.62 86 ARG A C 1
ATOM 744 O O . ARG A 1 86 ? 22.887 3.779 -46.332 1.00 85.62 86 ARG A O 1
ATOM 751 N N . ARG A 1 87 ? 22.307 3.259 -44.226 1.00 82.75 87 ARG A N 1
ATOM 752 C CA . ARG A 1 87 ? 22.448 1.807 -44.405 1.00 82.75 87 ARG A CA 1
ATOM 753 C C . ARG A 1 87 ? 21.382 1.262 -45.345 1.00 82.75 87 ARG A C 1
ATOM 755 O O . ARG A 1 87 ? 21.733 0.479 -46.212 1.00 82.75 87 ARG A O 1
ATOM 762 N N . MET A 1 88 ? 20.126 1.685 -45.205 1.00 78.00 88 MET A N 1
ATOM 763 C CA . MET A 1 88 ? 19.041 1.277 -46.104 1.00 78.00 88 MET A CA 1
ATOM 764 C C . MET A 1 88 ? 19.371 1.646 -47.554 1.00 78.00 88 MET A C 1
ATOM 766 O O . MET A 1 88 ? 19.408 0.758 -48.394 1.00 78.00 88 MET A O 1
ATOM 770 N N . LEU A 1 89 ? 19.749 2.904 -47.806 1.00 79.75 89 LEU A N 1
ATOM 771 C CA . LEU A 1 89 ? 20.134 3.389 -49.139 1.00 79.75 89 LEU A CA 1
ATOM 772 C C . LEU A 1 89 ? 21.344 2.639 -49.721 1.00 79.75 89 LEU A C 1
ATOM 774 O O . LEU A 1 89 ? 21.375 2.337 -50.907 1.00 79.75 89 LEU A O 1
ATOM 778 N N . ALA A 1 90 ? 22.334 2.292 -48.893 1.00 75.88 90 ALA A N 1
ATOM 779 C CA . ALA A 1 90 ? 23.486 1.500 -49.329 1.00 75.88 90 ALA A CA 1
ATOM 780 C C . ALA A 1 90 ? 23.152 0.012 -49.566 1.00 75.88 90 ALA A C 1
ATOM 782 O O . ALA A 1 90 ? 23.873 -0.671 -50.288 1.00 75.88 90 ALA A O 1
ATOM 783 N N . THR A 1 91 ? 22.081 -0.499 -48.949 1.00 68.62 91 THR A N 1
ATOM 784 C CA . THR A 1 91 ? 21.682 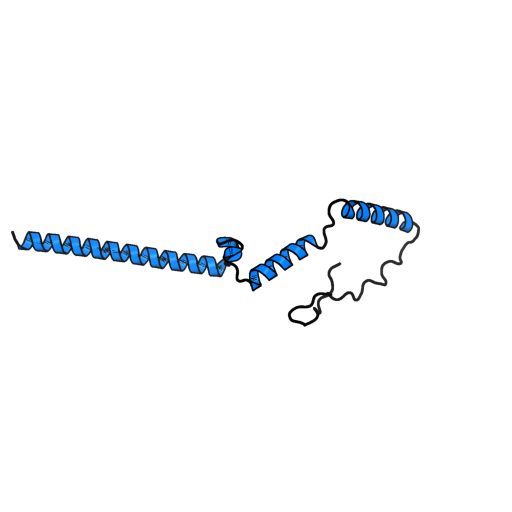-1.916 -49.013 1.00 68.62 91 THR A CA 1
ATOM 785 C C . THR A 1 91 ? 20.603 -2.174 -50.073 1.00 68.62 91 THR A C 1
ATOM 787 O O . THR A 1 91 ? 20.348 -3.330 -50.391 1.00 68.62 91 THR A O 1
ATOM 790 N N . GLU A 1 92 ? 20.020 -1.141 -50.696 1.00 60.09 92 GLU A N 1
ATOM 791 C CA . GLU A 1 92 ? 19.064 -1.292 -51.813 1.00 60.09 92 GLU A CA 1
ATOM 792 C C . GLU A 1 92 ? 19.665 -1.987 -53.057 1.00 60.09 92 GLU A C 1
ATOM 794 O O . GLU A 1 92 ? 18.916 -2.448 -53.912 1.00 60.09 92 GLU A O 1
ATOM 799 N N . GLY A 1 93 ? 20.992 -2.175 -53.123 1.00 56.12 93 GLY A N 1
ATOM 800 C CA . GLY A 1 93 ? 21.670 -3.039 -54.106 1.00 56.12 93 GLY A CA 1
ATOM 801 C C . GLY A 1 93 ? 22.257 -4.351 -53.555 1.00 56.12 93 GLY A C 1
ATOM 802 O O . GLY A 1 93 ? 22.794 -5.144 -54.322 1.00 56.12 93 GLY A O 1
ATOM 803 N N . ALA A 1 94 ? 22.176 -4.603 -52.244 1.00 53.72 94 ALA A N 1
ATOM 804 C CA . ALA A 1 94 ? 22.770 -5.767 -51.581 1.00 53.72 94 ALA A CA 1
ATOM 805 C C . ALA A 1 94 ? 21.691 -6.563 -50.841 1.00 53.72 94 ALA A C 1
ATOM 807 O O . ALA A 1 94 ? 21.601 -6.581 -49.610 1.00 53.72 94 ALA A O 1
ATOM 808 N N . GLY A 1 95 ? 20.846 -7.236 -51.621 1.00 53.91 95 GLY A N 1
ATOM 809 C CA . GLY A 1 95 ? 19.961 -8.259 -51.093 1.00 53.91 95 GLY A CA 1
ATOM 810 C C . GLY A 1 95 ? 20.752 -9.312 -50.306 1.00 53.91 95 GLY A C 1
ATOM 811 O O . GLY A 1 95 ? 21.751 -9.845 -50.776 1.00 53.91 95 GLY A O 1
ATOM 812 N N . GLN A 1 96 ? 20.236 -9.647 -49.121 1.00 53.34 96 GLN A N 1
ATOM 813 C CA . GLN A 1 96 ? 20.377 -10.977 -48.518 1.00 53.34 96 GLN A CA 1
ATOM 814 C C . GLN A 1 96 ? 21.751 -11.383 -47.941 1.00 53.34 96 GLN A C 1
ATOM 816 O O . GLN A 1 96 ? 22.202 -12.492 -48.191 1.00 53.34 96 GLN A O 1
ATOM 821 N N . GLN A 1 97 ? 22.392 -10.592 -47.069 1.00 49.09 97 GLN A N 1
ATOM 822 C CA . GLN A 1 97 ? 23.470 -11.142 -46.204 1.00 49.09 97 GLN A CA 1
ATOM 823 C C . GLN A 1 97 ? 23.412 -10.728 -44.721 1.00 49.09 97 GLN A C 1
ATOM 825 O O . GLN A 1 97 ? 24.382 -10.875 -43.986 1.00 49.09 97 GLN A O 1
ATOM 830 N N . ALA A 1 98 ? 22.263 -10.268 -44.217 1.00 47.72 98 ALA A N 1
ATOM 831 C CA . ALA A 1 98 ? 22.127 -9.854 -42.812 1.00 47.72 98 ALA A CA 1
ATOM 832 C C . ALA A 1 98 ? 21.513 -10.923 -41.878 1.00 47.72 98 ALA A C 1
ATOM 834 O O . ALA A 1 98 ? 20.982 -10.583 -40.820 1.00 47.72 98 ALA A O 1
ATOM 835 N N . HIS A 1 99 ? 21.544 -12.210 -42.246 1.00 47.66 99 HIS A N 1
ATOM 836 C CA . HIS A 1 99 ? 20.988 -13.295 -41.416 1.00 47.66 99 HIS A CA 1
ATOM 837 C C . HIS A 1 99 ? 22.013 -14.243 -40.781 1.00 47.66 99 HIS A C 1
ATOM 839 O O . HIS A 1 99 ? 21.615 -15.156 -40.065 1.00 47.66 99 HIS A O 1
ATOM 845 N N . THR A 1 100 ? 23.320 -14.013 -40.937 1.00 47.75 100 THR A N 1
ATOM 846 C CA . THR A 1 100 ? 24.339 -14.966 -40.454 1.00 47.75 100 THR A CA 1
ATOM 847 C C . THR A 1 100 ? 24.975 -14.629 -39.099 1.00 47.75 100 THR A C 1
ATOM 849 O O . THR A 1 100 ? 25.741 -15.433 -38.585 1.00 47.75 100 THR A O 1
ATOM 852 N N . THR A 1 101 ? 24.634 -13.511 -38.445 1.00 48.03 101 THR A N 1
ATOM 853 C CA . THR A 1 101 ? 25.191 -13.157 -37.113 1.00 48.03 101 THR A CA 1
ATOM 854 C C . TH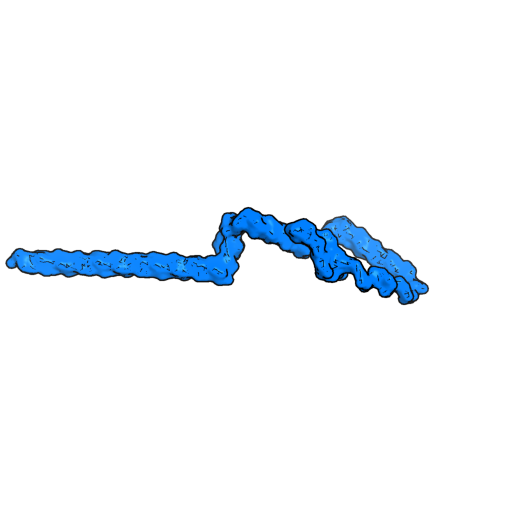R A 1 101 ? 24.174 -13.207 -35.968 1.00 48.03 101 THR A C 1
ATOM 856 O O . THR A 1 101 ? 24.464 -12.804 -34.841 1.00 48.03 101 THR A O 1
ATOM 859 N N . ARG A 1 102 ? 22.964 -13.717 -36.224 1.00 50.09 102 ARG A N 1
ATOM 860 C CA . ARG A 1 102 ? 21.800 -13.565 -35.338 1.00 50.09 102 ARG A CA 1
ATOM 861 C C . ARG A 1 102 ? 21.440 -14.823 -34.537 1.00 50.09 102 ARG A C 1
ATOM 863 O O . ARG A 1 102 ? 20.258 -15.083 -34.343 1.00 50.09 102 ARG A O 1
ATOM 870 N N . SER A 1 103 ? 22.415 -15.610 -34.073 1.00 49.50 103 SER A N 1
ATOM 871 C CA . SER A 1 103 ? 22.112 -16.878 -33.379 1.00 49.50 103 SER A CA 1
ATOM 872 C C . SER A 1 103 ? 22.693 -17.078 -31.973 1.00 49.50 103 SER A C 1
ATOM 874 O O . SER A 1 103 ? 22.369 -18.094 -31.367 1.00 49.50 103 SER A O 1
ATOM 876 N N . SER A 1 104 ? 23.456 -16.156 -31.361 1.00 56.50 104 SER A N 1
ATOM 877 C CA . SER A 1 104 ? 24.003 -16.475 -30.019 1.00 56.50 104 SER A CA 1
ATOM 878 C C . SER A 1 104 ? 24.335 -15.324 -29.068 1.00 56.50 104 SER A C 1
ATOM 880 O O . SER A 1 104 ? 25.160 -15.503 -28.167 1.00 56.50 104 SER A O 1
ATOM 882 N N . GLN A 1 105 ? 23.723 -14.149 -29.194 1.00 62.69 105 GLN A N 1
ATOM 883 C CA . GLN A 1 105 ? 23.911 -13.137 -28.154 1.00 62.69 105 GLN A CA 1
ATOM 884 C C . GLN A 1 105 ? 23.125 -13.580 -26.906 1.00 62.69 105 GLN A C 1
ATOM 886 O O . GLN A 1 105 ? 21.901 -13.535 -26.858 1.00 62.69 105 GLN A O 1
ATOM 891 N N . ARG A 1 106 ? 23.824 -14.143 -25.916 1.00 63.75 106 ARG A N 1
ATOM 892 C CA . ARG A 1 106 ? 23.294 -14.364 -24.562 1.00 63.75 106 ARG A CA 1
ATOM 893 C C . ARG A 1 106 ? 23.347 -13.043 -23.802 1.00 63.75 106 ARG A C 1
ATOM 895 O O . ARG A 1 106 ? 24.207 -12.205 -24.074 1.00 63.75 106 ARG A O 1
ATOM 902 N N . CYS A 1 107 ? 22.440 -12.860 -22.851 1.00 69.38 107 CYS A N 1
ATOM 903 C CA . CYS A 1 107 ? 22.408 -11.686 -21.991 1.00 69.38 107 CYS A CA 1
ATOM 904 C C . CYS A 1 107 ? 23.783 -11.446 -21.323 1.00 69.38 107 CYS A C 1
ATOM 906 O O . CYS A 1 107 ? 24.425 -12.375 -20.829 1.00 69.38 107 CYS A O 1
ATOM 908 N N . LEU A 1 108 ? 24.258 -10.195 -21.334 1.00 72.06 108 LEU A N 1
ATOM 909 C CA . LEU A 1 108 ? 25.531 -9.796 -20.709 1.00 72.06 108 LEU A CA 1
ATOM 910 C C . LEU A 1 108 ? 25.387 -9.478 -19.211 1.00 72.06 108 LEU A C 1
ATOM 912 O O . LEU A 1 108 ? 26.380 -9.193 -18.550 1.00 72.06 108 LEU A O 1
ATOM 916 N N . ALA A 1 109 ? 24.163 -9.499 -18.677 1.00 69.81 109 ALA A N 1
ATOM 917 C CA . ALA A 1 109 ? 23.909 -9.175 -17.281 1.00 69.81 109 ALA A CA 1
ATOM 918 C C . ALA A 1 109 ? 24.380 -10.299 -16.347 1.00 69.81 109 ALA A C 1
ATOM 920 O O . ALA A 1 109 ? 24.130 -11.481 -16.603 1.00 69.81 109 ALA A O 1
ATOM 921 N N . PHE A 1 110 ? 25.008 -9.899 -15.242 1.00 76.00 110 PHE A N 1
ATOM 922 C CA . PHE A 1 110 ? 25.308 -10.755 -14.100 1.00 76.00 110 PHE A CA 1
ATOM 923 C C . PHE A 1 110 ? 24.283 -10.478 -12.999 1.00 76.00 110 PHE A C 1
ATOM 925 O O . PHE A 1 110 ? 24.003 -9.319 -12.681 1.00 76.00 110 PHE A O 1
ATOM 932 N N . VAL A 1 111 ? 23.699 -11.540 -12.453 1.00 76.62 111 VAL A N 1
ATOM 933 C CA . VAL A 1 111 ? 22.806 -11.489 -11.292 1.00 76.62 111 VAL A CA 1
ATOM 934 C C . VAL A 1 111 ? 23.448 -12.360 -10.227 1.00 76.62 111 VAL A C 1
ATOM 936 O O . VAL A 1 111 ? 23.660 -13.542 -10.476 1.00 76.62 111 VAL A O 1
ATOM 939 N N . ASP A 1 112 ? 23.798 -11.759 -9.088 1.00 72.75 112 ASP A N 1
ATOM 940 C CA . ASP A 1 112 ? 24.456 -12.439 -7.964 1.00 72.75 112 ASP A CA 1
ATOM 941 C C . ASP A 1 112 ? 25.674 -13.281 -8.416 1.00 72.75 112 ASP A C 1
ATOM 943 O O . ASP A 1 112 ? 25.769 -14.471 -8.140 1.00 72.75 112 ASP A O 1
ATOM 947 N N . ASP A 1 113 ? 26.568 -12.659 -9.199 1.00 75.81 113 ASP A N 1
ATOM 948 C CA . ASP A 1 113 ? 27.778 -13.248 -9.808 1.00 75.81 113 ASP A CA 1
ATOM 949 C C . ASP A 1 113 ? 27.558 -14.409 -10.800 1.00 75.81 113 ASP A C 1
ATOM 951 O O . ASP A 1 113 ? 28.514 -14.973 -11.337 1.00 75.81 113 ASP A O 1
ATOM 955 N N . VAL A 1 114 ? 26.306 -14.703 -11.163 1.00 79.56 114 VAL A N 1
ATOM 956 C CA . VAL A 1 114 ? 25.956 -15.686 -12.196 1.00 79.56 114 VAL A CA 1
ATOM 957 C C . VAL A 1 114 ? 25.567 -14.987 -13.497 1.00 79.56 114 VAL A C 1
ATOM 959 O O . VAL A 1 114 ? 24.726 -14.083 -13.535 1.00 79.56 114 VAL A O 1
ATOM 962 N N . ARG A 1 115 ? 26.172 -15.421 -14.610 1.00 74.25 115 ARG A N 1
ATOM 963 C CA . ARG A 1 115 ? 25.860 -14.894 -15.944 1.00 74.25 115 ARG A CA 1
ATOM 964 C C . ARG A 1 115 ? 24.472 -15.351 -16.391 1.00 74.25 115 ARG A C 1
ATOM 966 O O . ARG A 1 115 ? 24.180 -16.544 -16.426 1.00 74.25 115 ARG A O 1
ATOM 973 N N . CYS A 1 116 ? 23.645 -14.398 -16.810 1.00 76.38 116 CYS A N 1
ATOM 974 C CA . CYS A 1 116 ? 22.305 -14.666 -17.314 1.00 76.38 116 CYS A CA 1
ATOM 975 C C . CYS A 1 116 ? 22.342 -15.562 -18.569 1.00 76.38 116 CYS A C 1
ATOM 977 O O . CYS A 1 116 ? 22.985 -15.242 -19.571 1.00 76.38 116 CYS A O 1
ATOM 979 N N . SER A 1 117 ? 21.632 -16.691 -18.516 1.00 75.81 117 SER A N 1
ATOM 980 C CA . SER A 1 117 ? 21.546 -17.679 -19.602 1.00 75.81 117 SER A CA 1
ATOM 981 C C . SER A 1 117 ? 20.515 -17.322 -20.675 1.00 75.81 117 SER A C 1
ATOM 983 O O . SER A 1 117 ? 20.502 -17.941 -21.740 1.00 75.81 117 SER A O 1
ATOM 985 N N . ASN A 1 118 ? 19.675 -16.317 -20.421 1.00 71.69 118 ASN A N 1
ATOM 986 C CA . ASN A 1 118 ? 18.618 -15.909 -21.338 1.00 71.69 118 ASN A CA 1
ATOM 987 C C . ASN A 1 118 ? 19.196 -15.334 -22.636 1.00 71.69 118 ASN A C 1
ATOM 989 O O . ASN A 1 118 ? 20.233 -14.661 -22.643 1.00 71.69 118 ASN A O 1
ATOM 993 N N . GLN A 1 119 ? 18.493 -15.565 -23.744 1.00 69.25 119 GLN A N 1
ATOM 994 C CA . GLN A 1 119 ? 18.828 -14.953 -25.024 1.00 69.25 119 GLN A CA 1
ATOM 995 C C . GLN A 1 119 ? 18.703 -13.429 -24.904 1.00 69.25 119 GLN A C 1
ATOM 997 O O . GLN A 1 119 ? 17.749 -12.914 -24.315 1.00 69.25 119 GLN A O 1
ATOM 1002 N N . SER A 1 120 ? 19.687 -12.691 -25.419 1.00 60.34 120 SER A N 1
ATOM 1003 C CA . SER A 1 120 ? 19.603 -11.239 -25.458 1.00 60.34 120 SER A CA 1
ATOM 1004 C C . SER A 1 120 ? 18.453 -10.866 -26.380 1.00 60.34 120 SER A C 1
ATOM 1006 O O . SER A 1 120 ? 18.433 -11.250 -27.552 1.00 60.34 120 SER A O 1
ATOM 1008 N N . LEU A 1 121 ? 17.495 -10.120 -25.848 1.00 55.59 121 LEU A N 1
ATOM 1009 C CA . LEU A 1 121 ? 16.425 -9.572 -26.661 1.00 55.59 121 LEU A CA 1
ATOM 1010 C C . LEU A 1 121 ? 17.055 -8.670 -27.761 1.00 55.59 121 LEU A C 1
ATOM 1012 O O . LEU A 1 121 ? 18.026 -7.963 -27.462 1.00 55.59 121 LEU A O 1
ATOM 1016 N N . PRO A 1 122 ? 16.505 -8.638 -28.991 1.00 55.41 122 PRO A N 1
ATOM 1017 C CA . PRO A 1 122 ? 17.007 -7.831 -30.114 1.00 55.41 122 PRO A CA 1
ATOM 1018 C C . PRO A 1 122 ? 16.828 -6.325 -29.919 1.00 55.41 122 PRO A C 1
ATOM 1020 O O . PRO A 1 122 ? 15.763 -5.935 -29.387 1.00 55.41 122 PRO A O 1
#

Foldseek 3Di:
DVVVVVVVVVVVVVVVVVVVVVVVVVVVVVVVVVVVCCVPVNQCPVPNLVSDDPVRNVVVVVVVCVVCVPPDDDPRNVVVVVVVVVVVVVCVVPPDDPPPPPDDQADQDDDPNHGHRHHDDD

Organism: NCBI:txid129469

Radius of gyration: 32.62 Å; chains: 1; bounding box: 61×32×100 Å